Protein AF-A0A7S1T181-F1 (afdb_monomer_lite)

Organism: NCBI:txid63592

Foldseek 3Di:
DVVVVVVVVVVVVVVVVVLFVVLQVVLVVLVVVCVVVDDDDDAQGDDPLSSVQVVCLVVDPAAEHELALPCVCVVPVHASDPVCPVVPDPDPPPPPPNHDSPSVNVVVLVCLVVLSYWYAYPVGIGHDDDD

Sequence (131 aa):
MVAELHEQDLNVTAASNHLHFYANHLLTAFKTCLEKRSHVGHVDKATSGIKAVLTALHLCDHVSVYGVGDSTLESKDIPYQYFTLDGTWSGRVEVSSHHNLSLEEDFLHALARGGIIRHCRYSGCRGDPVA

Secondary structure (DSSP, 8-state):
-HHHHHHHHHHHHHHHHHHHHHHHHHHHHHHHHHHTTS---------HHHHHHHHHHHH-S--EEESSS-GGGGGTT--SSGGGTTSS--------TT--HHHHHHHHHHHHHTTS-EEEETTEEESPPP-

pLDDT: mean 76.49, std 14.34, range [48.84, 95.0]

Structure (mmCIF, N/CA/C/O backbone):
data_AF-A0A7S1T181-F1
#
_entry.id   AF-A0A7S1T181-F1
#
loop_
_atom_site.group_PDB
_atom_site.id
_atom_site.type_symbol
_atom_site.label_atom_id
_atom_site.label_alt_id
_atom_site.label_comp_id
_atom_site.label_asym_id
_atom_site.label_entity_id
_atom_site.label_seq_id
_atom_site.pdbx_PDB_ins_code
_atom_site.Cartn_x
_atom_site.Cartn_y
_atom_site.Cartn_z
_atom_site.occupancy
_atom_site.B_iso_or_equiv
_atom_site.auth_seq_id
_atom_site.auth_comp_id
_atom_site.auth_asym_id
_atom_site.auth_atom_id
_atom_site.pdbx_PDB_model_num
ATOM 1 N N . MET A 1 1 ? -29.567 14.881 -17.543 1.00 51.78 1 MET A N 1
ATOM 2 C CA . MET A 1 1 ? -28.364 14.476 -18.302 1.00 51.78 1 MET A CA 1
ATOM 3 C C . MET A 1 1 ? -27.131 15.342 -18.045 1.00 51.78 1 MET A C 1
ATOM 5 O O . MET A 1 1 ? -26.206 14.805 -17.466 1.00 51.78 1 MET A O 1
ATOM 9 N N . VAL A 1 2 ? -27.060 16.638 -18.400 1.00 52.34 2 VAL A N 1
ATOM 10 C CA . VAL A 1 2 ? -25.822 17.433 -18.148 1.00 52.34 2 VAL A CA 1
ATOM 11 C C . VAL A 1 2 ? -25.602 17.741 -16.656 1.00 52.34 2 VAL A C 1
ATOM 13 O O . VAL A 1 2 ? -24.475 17.677 -16.181 1.00 52.34 2 VAL A O 1
ATOM 16 N N . ALA A 1 3 ? -26.672 18.013 -15.901 1.00 53.03 3 ALA A N 1
ATOM 17 C CA . ALA A 1 3 ? -26.587 18.267 -14.457 1.00 53.03 3 ALA A CA 1
ATOM 18 C C . ALA A 1 3 ? -26.209 17.010 -13.645 1.00 53.03 3 ALA A C 1
ATOM 20 O O . ALA A 1 3 ? -25.377 17.092 -12.752 1.00 53.03 3 ALA A O 1
ATOM 21 N N . GLU A 1 4 ? -26.748 15.841 -14.007 1.00 51.38 4 GLU A N 1
ATOM 22 C CA . GLU A 1 4 ? -26.439 14.562 -13.340 1.00 51.38 4 GLU A CA 1
ATOM 23 C C . GLU A 1 4 ? -24.983 14.129 -13.552 1.00 51.38 4 GLU A C 1
ATOM 25 O O . GLU A 1 4 ? -24.366 13.610 -12.628 1.00 51.38 4 GLU A O 1
ATOM 30 N N . LEU A 1 5 ? -24.410 14.385 -14.735 1.00 52.84 5 LEU A N 1
ATOM 31 C CA . LEU A 1 5 ? -22.983 14.158 -14.991 1.00 52.84 5 LEU A CA 1
ATOM 32 C C . LEU A 1 5 ? -22.108 15.082 -14.128 1.00 52.84 5 LEU A C 1
ATOM 34 O O . LEU A 1 5 ? -21.124 14.635 -13.551 1.00 52.84 5 LEU A O 1
ATOM 38 N N . HIS A 1 6 ? -22.508 16.347 -13.967 1.00 56.72 6 HIS A N 1
ATOM 39 C CA . HIS A 1 6 ? -21.776 17.315 -13.146 1.00 56.72 6 HIS A CA 1
ATOM 40 C C . HIS A 1 6 ? -21.811 16.967 -11.646 1.00 56.72 6 HIS A C 1
ATOM 42 O O . HIS A 1 6 ? -20.806 17.102 -10.952 1.00 56.72 6 HIS A O 1
ATOM 48 N N . GLU A 1 7 ? -22.951 16.490 -11.139 1.00 60.16 7 GLU A N 1
ATOM 49 C CA . GLU A 1 7 ? -23.082 16.024 -9.752 1.00 60.16 7 GLU A CA 1
ATOM 50 C C . GLU A 1 7 ? -22.307 14.723 -9.497 1.00 60.16 7 GLU A C 1
ATOM 52 O O . GLU A 1 7 ? -21.684 14.572 -8.444 1.00 60.16 7 GLU A O 1
ATOM 57 N N . GLN A 1 8 ? -22.292 13.798 -10.462 1.00 62.72 8 GLN A N 1
ATOM 58 C CA . GLN A 1 8 ? -21.472 12.586 -10.388 1.00 62.72 8 GLN A CA 1
ATOM 59 C C . GLN A 1 8 ? -19.974 12.923 -10.357 1.00 62.72 8 GLN A C 1
ATOM 61 O O . GLN A 1 8 ? -19.259 12.412 -9.493 1.00 62.72 8 GLN A O 1
ATOM 66 N N . ASP A 1 9 ? -19.509 13.840 -11.207 1.00 61.75 9 ASP A N 1
ATOM 67 C CA . ASP A 1 9 ? -18.106 14.270 -11.253 1.00 61.75 9 ASP A CA 1
ATOM 68 C C . ASP A 1 9 ? -17.659 14.978 -9.962 1.00 61.75 9 ASP A C 1
ATOM 70 O O . ASP A 1 9 ? -16.559 14.729 -9.449 1.00 61.75 9 ASP A O 1
ATOM 74 N N . LEU A 1 10 ? -18.523 15.819 -9.381 1.00 64.12 10 LEU A N 1
ATOM 75 C CA . LEU A 1 10 ? -18.271 16.472 -8.092 1.00 64.12 10 LEU A CA 1
ATOM 76 C C . LEU A 1 10 ? -18.182 15.452 -6.948 1.00 64.12 10 LEU A C 1
ATOM 78 O O . LEU A 1 10 ? -17.275 15.540 -6.116 1.00 64.12 10 LEU A O 1
ATOM 82 N N . ASN A 1 11 ? -19.062 14.448 -6.936 1.00 72.50 11 ASN A N 1
ATOM 83 C CA . ASN A 1 11 ? -19.061 13.396 -5.918 1.00 72.50 11 ASN A CA 1
ATOM 84 C C . ASN A 1 11 ? -17.826 12.490 -6.012 1.00 72.50 11 ASN A C 1
ATOM 86 O O . ASN A 1 11 ? -17.217 12.176 -4.987 1.00 72.50 11 ASN A O 1
ATOM 90 N N . VAL A 1 12 ? -17.406 12.115 -7.224 1.00 73.69 12 VAL A N 1
ATOM 91 C CA . VAL A 1 12 ? -16.187 11.317 -7.443 1.00 73.69 12 VAL A CA 1
ATOM 92 C C . VAL A 1 12 ? -14.943 12.105 -7.030 1.00 73.69 12 VAL A C 1
ATOM 94 O O . VAL A 1 12 ? -14.053 11.564 -6.370 1.00 73.69 12 VAL A O 1
ATOM 97 N N . THR A 1 13 ? -14.896 13.401 -7.343 1.00 73.94 13 THR A N 1
ATOM 98 C CA . THR A 1 13 ? -13.780 14.272 -6.950 1.00 73.94 13 THR A CA 1
ATOM 99 C C . THR A 1 13 ? -13.695 14.428 -5.430 1.00 73.94 13 THR A C 1
ATOM 101 O O . THR A 1 13 ? -12.613 14.293 -4.854 1.00 73.94 13 THR A O 1
ATOM 104 N N . ALA A 1 14 ? -14.823 14.654 -4.752 1.00 73.94 14 ALA A N 1
ATOM 105 C CA . ALA A 1 14 ? -14.867 14.748 -3.294 1.00 73.94 14 ALA A CA 1
ATOM 106 C C . ALA A 1 14 ? -14.449 13.431 -2.618 1.00 73.94 14 ALA A C 1
ATOM 108 O O . ALA A 1 14 ? -13.610 13.445 -1.715 1.00 73.94 14 ALA A O 1
ATOM 109 N N . ALA A 1 15 ? -14.956 12.288 -3.093 1.00 73.62 15 ALA A N 1
ATOM 110 C CA . ALA A 1 15 ? -14.571 10.970 -2.588 1.00 73.62 15 ALA A CA 1
ATOM 111 C C . ALA A 1 15 ? -13.069 10.695 -2.780 1.00 73.62 15 ALA A C 1
ATOM 113 O O . ALA A 1 15 ? -12.399 10.226 -1.858 1.00 73.62 15 ALA A O 1
ATOM 114 N N . SER A 1 16 ? -12.518 11.059 -3.942 1.00 78.44 16 SER A N 1
ATOM 115 C CA . SER A 1 16 ? -11.086 10.951 -4.236 1.00 78.44 16 SER A CA 1
ATOM 116 C C . SER A 1 16 ? -10.237 11.808 -3.289 1.00 78.44 16 SER A C 1
ATOM 118 O O . SER A 1 16 ? -9.252 11.327 -2.722 1.00 78.44 16 SER A O 1
ATOM 120 N N . ASN A 1 17 ? -10.653 13.052 -3.033 1.00 82.12 17 ASN A N 1
ATOM 121 C CA . ASN A 1 17 ? -9.968 13.951 -2.103 1.00 82.12 17 ASN A CA 1
ATOM 122 C C . ASN A 1 17 ? -10.024 13.445 -0.656 1.00 82.12 17 ASN A C 1
ATOM 124 O O . ASN A 1 17 ? -9.016 13.496 0.050 1.00 82.12 17 ASN A O 1
ATOM 128 N N . HIS A 1 18 ? -11.169 12.917 -0.217 1.00 84.81 18 HIS A N 1
ATOM 129 C CA . HIS A 1 18 ? -11.311 12.327 1.115 1.00 84.81 18 HIS A CA 1
ATOM 130 C C . HIS A 1 18 ? -10.419 11.099 1.288 1.00 84.81 18 HIS A C 1
ATOM 132 O O . HIS A 1 18 ? -9.701 11.005 2.283 1.00 84.81 18 HIS A O 1
ATOM 138 N N . LEU A 1 19 ? -10.397 10.197 0.305 1.00 86.00 19 LEU A N 1
ATOM 139 C CA . LEU A 1 19 ? -9.506 9.039 0.318 1.00 86.00 19 LEU A CA 1
ATOM 140 C C . LEU A 1 19 ? -8.036 9.469 0.341 1.00 86.00 19 LEU A C 1
ATOM 142 O O . LEU A 1 19 ? -7.235 8.901 1.081 1.00 86.00 19 LEU A O 1
ATOM 146 N N . HIS A 1 20 ? -7.677 10.493 -0.436 1.00 85.44 20 HIS A N 1
ATOM 147 C CA . HIS A 1 20 ? -6.326 11.043 -0.447 1.00 85.44 20 HIS A CA 1
ATOM 148 C C . HIS A 1 20 ? -5.917 11.574 0.928 1.00 85.44 20 HIS A C 1
ATOM 150 O O . HIS A 1 20 ? -4.848 11.223 1.430 1.00 85.44 20 HIS A O 1
ATOM 156 N N . PHE A 1 21 ? -6.770 12.395 1.542 1.00 87.19 21 PHE A N 1
ATOM 157 C CA . PHE A 1 21 ? -6.539 12.935 2.876 1.00 87.19 21 PHE A CA 1
ATOM 158 C C . PHE A 1 21 ? -6.414 11.818 3.916 1.00 87.19 21 PHE A C 1
ATOM 160 O O . PHE A 1 21 ? -5.452 11.800 4.680 1.00 87.19 21 PHE A O 1
ATOM 167 N N . TYR A 1 22 ? -7.341 10.859 3.904 1.00 88.62 22 TYR A N 1
ATOM 168 C CA . TYR A 1 22 ? -7.364 9.746 4.848 1.00 88.62 22 TYR A CA 1
ATOM 169 C C . TYR A 1 22 ? -6.118 8.862 4.737 1.00 88.62 22 TYR A C 1
ATOM 171 O O . TYR A 1 22 ? -5.468 8.582 5.744 1.00 88.62 22 TYR A O 1
ATOM 179 N N . ALA A 1 23 ? -5.732 8.482 3.516 1.00 89.19 23 ALA A N 1
ATOM 180 C CA . ALA A 1 23 ? -4.550 7.659 3.281 1.00 89.19 23 ALA A CA 1
ATOM 181 C C . ALA A 1 23 ? -3.265 8.350 3.757 1.00 89.19 23 ALA A C 1
ATOM 183 O O . ALA A 1 23 ? -2.448 7.734 4.443 1.00 89.19 23 ALA A O 1
ATOM 184 N N . ASN A 1 24 ? -3.105 9.641 3.450 1.00 87.75 24 ASN A N 1
ATOM 185 C CA . ASN A 1 24 ? -1.957 10.409 3.928 1.00 87.75 24 ASN A CA 1
ATOM 186 C C . ASN A 1 24 ? -1.974 10.533 5.454 1.00 87.75 24 ASN A C 1
ATOM 188 O O . ASN A 1 24 ? -0.944 10.330 6.085 1.00 87.75 24 ASN A O 1
ATOM 192 N N . HIS A 1 25 ? -3.136 10.814 6.053 1.00 89.81 25 HIS A N 1
ATOM 193 C CA . HIS A 1 25 ? -3.270 10.944 7.500 1.00 89.81 25 HIS A CA 1
ATOM 194 C C . HIS A 1 25 ? -2.870 9.657 8.230 1.00 89.81 25 HIS A C 1
ATOM 196 O O . HIS A 1 25 ? -2.111 9.717 9.198 1.00 89.81 25 HIS A O 1
ATOM 202 N N . LEU A 1 26 ? -3.314 8.493 7.743 1.00 89.38 26 LEU A N 1
ATOM 203 C CA . LEU A 1 26 ? -2.925 7.202 8.308 1.00 89.38 26 LEU A CA 1
ATOM 204 C C . LEU A 1 26 ? -1.422 6.943 8.188 1.00 89.38 26 LEU A C 1
ATOM 206 O O . LEU A 1 26 ? -0.803 6.546 9.175 1.00 89.38 26 LEU A O 1
ATOM 210 N N . LEU A 1 27 ? -0.817 7.200 7.023 1.00 87.06 27 LEU A N 1
ATOM 211 C CA . LEU A 1 27 ? 0.629 7.036 6.851 1.00 87.06 27 LEU A CA 1
ATOM 212 C C . LEU A 1 27 ? 1.426 8.003 7.731 1.00 87.06 27 LEU A C 1
ATOM 214 O O . LEU A 1 27 ? 2.419 7.595 8.330 1.00 87.06 27 LEU A O 1
ATOM 218 N N . THR A 1 28 ? 0.994 9.259 7.864 1.00 87.31 28 THR A N 1
ATOM 219 C CA . THR A 1 28 ? 1.622 10.227 8.771 1.00 87.31 28 THR A CA 1
ATOM 220 C C . THR A 1 28 ? 1.509 9.770 10.223 1.00 87.31 28 THR A C 1
ATOM 222 O O . THR A 1 28 ? 2.512 9.760 10.933 1.00 87.31 28 THR A O 1
ATOM 225 N N . ALA A 1 29 ? 0.328 9.335 10.669 1.00 87.62 29 ALA A N 1
ATOM 226 C CA . ALA A 1 29 ? 0.129 8.839 12.029 1.00 87.62 29 ALA A CA 1
ATOM 227 C C . ALA A 1 29 ? 0.982 7.591 12.312 1.00 87.62 29 ALA A C 1
ATOM 229 O O . ALA A 1 29 ? 1.618 7.491 13.366 1.00 87.62 29 ALA A O 1
ATOM 230 N N . PHE A 1 30 ? 1.045 6.662 11.354 1.00 88.56 30 PHE A N 1
ATOM 231 C CA . PHE A 1 30 ? 1.895 5.479 11.435 1.00 88.56 30 PHE A CA 1
ATOM 232 C C . PHE A 1 30 ? 3.378 5.857 11.506 1.00 88.56 3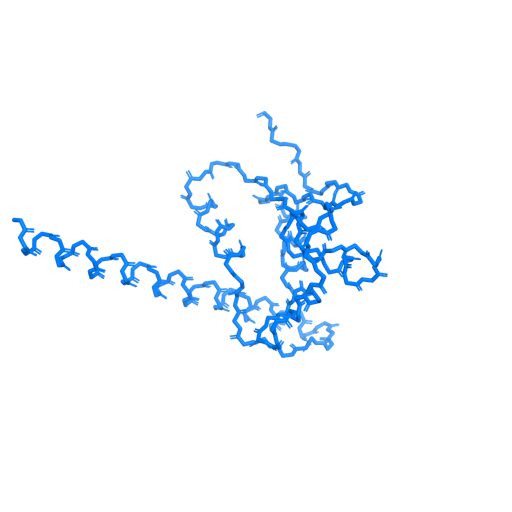0 PHE A C 1
ATOM 234 O O . PHE A 1 30 ? 4.083 5.394 12.404 1.00 88.56 30 PHE A O 1
ATOM 241 N N . LYS A 1 31 ? 3.833 6.772 10.643 1.00 85.94 31 LYS A N 1
ATOM 242 C CA . LYS A 1 31 ? 5.188 7.326 10.688 1.00 85.94 31 LYS A CA 1
ATOM 243 C C . LYS A 1 31 ? 5.502 7.932 12.049 1.00 85.94 31 LYS A C 1
ATOM 245 O O . LYS A 1 31 ? 6.518 7.579 12.624 1.00 85.94 31 LYS A O 1
ATOM 250 N N . THR A 1 32 ? 4.646 8.790 12.599 1.00 84.81 32 THR A N 1
ATOM 251 C CA . THR A 1 32 ? 4.879 9.395 13.921 1.00 84.81 32 THR A CA 1
ATOM 252 C C . THR A 1 32 ? 4.962 8.336 15.027 1.00 84.81 32 THR A C 1
ATOM 254 O O . THR A 1 32 ? 5.698 8.503 15.999 1.00 84.81 32 THR A O 1
ATOM 257 N N . CYS A 1 33 ? 4.240 7.219 14.896 1.00 83.00 33 CYS A N 1
ATOM 258 C CA . CYS A 1 33 ? 4.375 6.080 15.804 1.00 83.00 33 CYS A CA 1
ATOM 259 C C . CYS A 1 33 ? 5.739 5.381 15.659 1.00 83.00 33 CYS A C 1
ATOM 261 O O . CYS A 1 33 ? 6.361 5.034 16.666 1.00 83.00 33 CYS A O 1
ATOM 263 N N . LEU A 1 34 ? 6.222 5.217 14.425 1.00 80.81 34 LEU A N 1
ATOM 264 C CA . LEU A 1 34 ? 7.540 4.653 14.133 1.00 80.81 34 LEU A CA 1
ATOM 265 C C . LEU A 1 34 ? 8.694 5.592 14.497 1.00 80.81 34 LEU A C 1
ATOM 267 O O . LEU A 1 34 ? 9.710 5.109 14.981 1.00 80.81 34 LEU A O 1
ATOM 271 N N . GLU A 1 35 ? 8.546 6.908 14.342 1.00 77.81 35 GLU A N 1
ATOM 272 C CA . GLU A 1 35 ? 9.575 7.905 14.672 1.00 77.81 35 GLU A CA 1
ATOM 273 C C . GLU A 1 35 ? 9.913 7.929 16.163 1.00 77.81 35 GLU A C 1
ATOM 275 O O . GLU A 1 35 ? 11.051 8.170 16.555 1.00 77.81 35 GLU A O 1
ATOM 280 N N . LYS A 1 36 ? 8.946 7.566 17.012 1.00 69.56 36 LYS A N 1
ATOM 281 C CA . LYS A 1 36 ? 9.192 7.310 18.438 1.00 69.56 36 LYS A CA 1
ATOM 282 C C . LYS A 1 36 ? 10.107 6.101 18.686 1.00 69.56 36 LYS A C 1
ATOM 284 O O . LYS A 1 36 ? 10.514 5.884 19.823 1.00 69.56 36 LYS A O 1
ATOM 289 N N . ARG A 1 37 ? 10.383 5.287 17.662 1.00 59.38 37 ARG A N 1
ATOM 290 C CA . ARG A 1 37 ? 11.145 4.030 17.723 1.00 59.38 37 ARG A CA 1
ATOM 291 C C . ARG A 1 37 ? 12.381 4.004 16.805 1.00 59.38 37 ARG A C 1
ATOM 293 O O . ARG A 1 37 ? 13.273 3.209 17.075 1.00 59.38 37 ARG A O 1
ATOM 300 N N . SER A 1 38 ? 12.449 4.822 15.748 1.00 56.28 38 SER A N 1
ATOM 301 C CA . SER A 1 38 ? 13.567 4.893 14.785 1.00 56.28 38 SER A CA 1
ATOM 302 C C . SER A 1 38 ? 13.500 6.167 13.925 1.00 56.28 38 SER A C 1
ATOM 304 O O . SER A 1 38 ? 12.439 6.761 13.809 1.00 56.28 38 SER A O 1
ATOM 306 N N . HIS A 1 39 ? 14.580 6.581 13.256 1.00 55.69 39 HIS A N 1
ATOM 307 C CA . HIS A 1 39 ? 14.505 7.651 12.251 1.00 55.69 39 HIS A CA 1
ATOM 308 C C . HIS A 1 39 ? 13.810 7.155 10.975 1.00 55.69 39 HIS A C 1
ATOM 310 O O . HIS A 1 39 ? 14.279 6.215 10.336 1.00 55.69 39 HIS A O 1
ATOM 316 N N . VAL A 1 40 ? 12.714 7.811 10.583 1.00 61.38 40 VAL A N 1
ATOM 317 C CA . VAL A 1 40 ? 11.964 7.510 9.354 1.00 61.38 40 VAL A CA 1
ATOM 318 C C . VAL A 1 40 ? 12.101 8.685 8.382 1.00 61.38 40 VAL A C 1
ATOM 320 O O . VAL A 1 40 ? 11.963 9.841 8.777 1.00 61.38 40 VAL A O 1
ATOM 323 N N . GLY A 1 41 ? 12.379 8.399 7.105 1.00 61.31 41 GLY A N 1
ATOM 324 C CA . GLY A 1 41 ? 12.524 9.411 6.048 1.00 61.31 41 GLY A CA 1
ATOM 325 C C . GLY A 1 41 ? 11.280 10.292 5.838 1.00 61.31 41 GLY A C 1
ATOM 326 O O . GLY A 1 41 ? 10.219 10.074 6.430 1.00 61.31 41 GLY A O 1
ATOM 327 N N . HIS A 1 42 ? 11.389 11.321 4.992 1.00 63.62 42 HIS A N 1
ATOM 328 C CA . HIS A 1 42 ? 10.264 12.212 4.676 1.00 63.62 42 HIS A CA 1
ATOM 329 C C . HIS A 1 42 ? 9.102 11.455 4.003 1.00 63.62 42 HIS A C 1
ATOM 331 O O . HIS A 1 42 ? 9.307 10.397 3.411 1.00 63.62 42 HIS A O 1
ATOM 337 N N . VAL A 1 43 ? 7.877 11.966 4.148 1.00 62.69 43 VAL A N 1
ATOM 338 C CA . VAL A 1 43 ? 6.665 11.411 3.523 1.00 62.69 43 VAL A CA 1
ATOM 339 C C . VAL A 1 43 ? 5.886 12.585 2.972 1.00 62.69 43 VAL A C 1
ATOM 341 O O . VAL A 1 43 ? 5.348 13.355 3.764 1.00 62.69 43 VAL A O 1
ATOM 344 N N . ASP A 1 44 ? 5.802 12.702 1.648 1.00 66.62 44 ASP A N 1
ATOM 345 C CA . ASP A 1 44 ? 4.918 13.702 1.053 1.00 66.62 44 ASP A CA 1
ATOM 346 C C . ASP A 1 44 ? 3.512 13.126 0.877 1.00 66.62 44 ASP A C 1
ATOM 348 O O . ASP A 1 44 ? 2.537 13.771 1.267 1.00 66.62 44 ASP A O 1
ATOM 352 N N . LYS A 1 45 ? 3.369 11.937 0.261 1.00 81.56 45 LYS A N 1
ATOM 353 C CA . LYS A 1 45 ? 2.051 11.394 -0.131 1.00 81.56 45 LYS A CA 1
ATOM 354 C C . LYS A 1 45 ? 2.008 9.865 -0.201 1.00 81.56 45 LYS A C 1
ATOM 356 O O . LYS A 1 45 ? 2.939 9.235 -0.694 1.00 81.56 45 LYS A O 1
ATOM 361 N N . ALA A 1 46 ? 0.860 9.295 0.165 1.00 86.44 46 ALA A N 1
ATOM 362 C CA . ALA A 1 46 ? 0.512 7.896 -0.064 1.00 86.44 46 ALA A CA 1
ATOM 363 C C . ALA A 1 46 ? 0.421 7.573 -1.564 1.00 86.44 46 ALA A C 1
ATOM 365 O O . ALA A 1 46 ? -0.209 8.318 -2.339 1.00 86.44 46 ALA A O 1
ATOM 366 N N . THR A 1 47 ? 0.971 6.429 -1.966 1.00 87.88 47 THR A N 1
ATOM 367 C CA . THR A 1 47 ? 0.816 5.882 -3.316 1.00 87.88 47 THR A CA 1
ATOM 368 C C . THR A 1 47 ? -0.642 5.532 -3.619 1.00 87.88 47 THR A C 1
ATOM 370 O O . THR A 1 47 ? -1.502 5.405 -2.739 1.00 87.88 47 THR A O 1
ATOM 373 N N . SER A 1 48 ? -0.948 5.374 -4.908 1.00 87.75 48 SER A N 1
ATOM 374 C CA . SER A 1 48 ? -2.223 4.798 -5.348 1.00 87.75 48 SER A CA 1
ATOM 375 C C . SER A 1 48 ? -2.433 3.383 -4.800 1.00 87.75 48 SER A C 1
ATOM 377 O O . SER A 1 48 ? -3.566 3.032 -4.488 1.00 87.75 48 SER A O 1
ATOM 379 N N . GLY A 1 49 ? -1.357 2.610 -4.612 1.00 89.88 49 GLY A N 1
ATOM 380 C CA . GLY A 1 49 ? -1.405 1.275 -4.018 1.00 89.88 49 GLY A CA 1
ATOM 381 C C . GLY A 1 49 ? -1.970 1.291 -2.599 1.00 89.88 49 GLY A C 1
ATOM 382 O O . GLY A 1 49 ? -2.931 0.580 -2.322 1.00 89.88 49 GLY A O 1
ATOM 383 N N . ILE A 1 50 ? -1.460 2.162 -1.720 1.00 92.38 50 ILE A N 1
ATOM 384 C CA . ILE A 1 50 ? -1.996 2.297 -0.354 1.00 92.38 50 ILE A CA 1
ATOM 385 C C . ILE A 1 50 ? -3.458 2.737 -0.359 1.00 92.38 50 ILE A C 1
ATOM 387 O O . ILE A 1 50 ? -4.269 2.180 0.378 1.00 92.38 50 ILE A O 1
ATOM 391 N N . LYS A 1 51 ? -3.825 3.695 -1.216 1.00 92.31 51 LYS A N 1
ATOM 392 C CA . LYS A 1 51 ? -5.222 4.137 -1.341 1.00 92.31 51 LYS A CA 1
ATOM 393 C C . LYS A 1 51 ? -6.135 2.982 -1.746 1.00 92.31 51 LYS A C 1
ATOM 395 O O . LYS A 1 51 ? -7.165 2.794 -1.112 1.00 92.31 51 LYS A O 1
ATOM 400 N N . ALA A 1 52 ? -5.731 2.181 -2.731 1.00 92.75 52 ALA A N 1
ATOM 401 C CA . ALA A 1 52 ? -6.492 1.015 -3.171 1.00 92.75 52 ALA A CA 1
ATOM 402 C C . ALA A 1 52 ? -6.645 -0.034 -2.059 1.00 92.75 52 ALA A C 1
ATOM 404 O O . ALA A 1 52 ? -7.741 -0.552 -1.867 1.00 92.75 52 ALA A O 1
ATOM 405 N N . VAL A 1 53 ? -5.584 -0.304 -1.288 1.00 94.00 53 VAL A N 1
ATOM 406 C CA . VAL A 1 53 ? -5.644 -1.220 -0.136 1.00 94.00 53 VAL A CA 1
ATOM 407 C C . VAL A 1 53 ? -6.629 -0.715 0.918 1.00 94.00 53 VAL A C 1
ATOM 409 O O . VAL A 1 53 ? -7.478 -1.476 1.372 1.00 94.00 53 VAL A O 1
ATOM 412 N N . LEU A 1 54 ? -6.558 0.568 1.283 1.00 92.81 54 LEU A N 1
ATOM 413 C CA . LEU A 1 54 ? -7.469 1.161 2.265 1.00 92.81 54 LEU A CA 1
ATOM 414 C C . LEU A 1 54 ? -8.920 1.152 1.776 1.00 92.81 54 LEU A C 1
ATOM 416 O O . LEU A 1 54 ? -9.818 0.830 2.544 1.00 92.81 54 LEU A O 1
ATOM 420 N N . THR A 1 55 ? -9.161 1.446 0.497 1.00 92.25 55 THR A N 1
ATOM 421 C CA . THR A 1 55 ? -10.499 1.320 -0.093 1.00 92.25 55 THR A CA 1
ATOM 422 C C . THR A 1 55 ? -10.995 -0.123 -0.050 1.00 92.25 55 THR A C 1
ATOM 424 O O . THR A 1 55 ? -12.127 -0.353 0.362 1.00 92.25 55 THR A O 1
ATOM 427 N N . ALA A 1 56 ? -10.160 -1.100 -0.414 1.00 93.19 56 ALA A N 1
ATOM 428 C CA . ALA A 1 56 ? -10.529 -2.513 -0.369 1.00 93.19 56 ALA A CA 1
ATOM 429 C C . ALA A 1 56 ? -10.886 -2.968 1.054 1.00 93.19 56 ALA A C 1
ATOM 431 O O . ALA A 1 56 ? -11.864 -3.683 1.231 1.00 93.19 56 ALA A O 1
ATOM 432 N N . LEU A 1 57 ? -10.171 -2.488 2.076 1.00 92.25 57 LEU A N 1
ATOM 433 C CA . LEU A 1 57 ? -10.469 -2.786 3.483 1.00 92.25 57 LEU A CA 1
ATOM 434 C C . LEU A 1 57 ? -11.837 -2.277 3.960 1.00 92.25 57 LEU A C 1
ATOM 436 O O . LEU A 1 57 ? -12.357 -2.776 4.952 1.00 92.25 57 LEU A O 1
ATOM 440 N N . HIS A 1 58 ? -12.428 -1.297 3.275 1.00 88.69 58 HIS A N 1
ATOM 441 C CA . HIS A 1 58 ? -13.786 -0.834 3.564 1.00 88.69 58 HIS A CA 1
ATOM 442 C C . HIS A 1 58 ? -14.870 -1.598 2.798 1.00 88.69 58 HIS A C 1
ATOM 444 O O . HIS A 1 58 ? -16.043 -1.487 3.147 1.00 88.69 58 HIS A O 1
ATOM 450 N N . LEU A 1 59 ? -14.500 -2.322 1.740 1.00 90.69 59 LEU A N 1
ATOM 451 C CA . LEU A 1 59 ? -15.439 -2.956 0.811 1.00 90.69 59 LEU A CA 1
ATOM 452 C C . LEU A 1 59 ? -15.412 -4.485 0.869 1.00 90.69 59 LEU A C 1
ATOM 454 O O . LEU A 1 59 ? -16.354 -5.122 0.404 1.00 90.69 59 LEU A O 1
ATOM 458 N N . CYS A 1 60 ? -14.337 -5.071 1.387 1.00 92.25 60 CYS A N 1
ATOM 459 C CA . CYS A 1 60 ? -14.088 -6.504 1.359 1.00 92.25 60 CYS A CA 1
ATOM 460 C C . CYS A 1 60 ? -13.872 -7.042 2.775 1.00 92.25 60 CYS A C 1
ATOM 462 O O . CYS A 1 60 ? -13.170 -6.424 3.571 1.00 92.25 60 CYS A O 1
ATOM 464 N N . ASP A 1 61 ? -14.391 -8.242 3.047 1.00 91.69 61 ASP A N 1
ATOM 465 C CA . ASP A 1 61 ? -14.145 -8.954 4.311 1.00 91.69 61 ASP A CA 1
ATOM 466 C C . ASP A 1 61 ? -12.682 -9.401 4.444 1.00 91.69 61 ASP A C 1
ATOM 468 O O . ASP A 1 61 ? -12.129 -9.495 5.540 1.00 91.69 61 ASP A O 1
ATOM 472 N N . HIS A 1 62 ? -12.040 -9.658 3.303 1.00 93.06 62 HIS A N 1
ATOM 473 C CA . HIS A 1 62 ? -10.672 -10.139 3.225 1.00 93.06 62 HIS A CA 1
ATOM 474 C C . HIS A 1 62 ? -9.911 -9.444 2.099 1.00 93.06 62 HIS A C 1
ATOM 476 O O . HIS A 1 62 ? -10.388 -9.356 0.967 1.00 93.06 62 HIS A O 1
ATOM 482 N N . VAL A 1 63 ? -8.692 -8.989 2.396 1.00 94.50 63 VAL A N 1
ATOM 483 C CA . VAL A 1 63 ? -7.844 -8.271 1.438 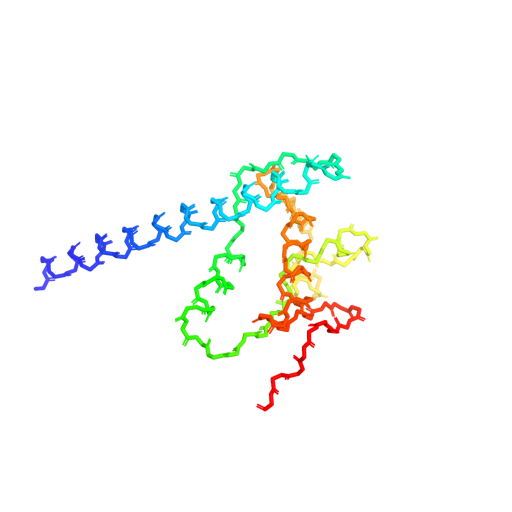1.00 94.50 63 VAL A CA 1
ATOM 484 C C . VAL A 1 63 ? -6.474 -8.933 1.358 1.00 94.50 63 VAL A C 1
ATOM 486 O O . VAL A 1 63 ? -5.747 -9.025 2.348 1.00 94.50 63 VAL A O 1
ATOM 489 N N . SER A 1 64 ? -6.111 -9.373 0.152 1.00 95.00 64 SER A N 1
ATOM 490 C CA . SER A 1 64 ? -4.761 -9.836 -0.179 1.00 95.00 64 SER A CA 1
ATOM 491 C C . SER A 1 64 ? -4.076 -8.832 -1.101 1.00 95.00 64 SER A C 1
ATOM 493 O O . SER A 1 64 ? -4.626 -8.445 -2.129 1.00 95.00 64 SER A O 1
ATOM 495 N N . VAL A 1 65 ? -2.871 -8.409 -0.732 1.00 93.81 65 VAL A N 1
ATOM 496 C CA . VAL A 1 65 ? -2.114 -7.344 -1.395 1.00 93.81 65 VAL A CA 1
ATOM 497 C C . VAL A 1 65 ? -0.879 -7.933 -2.064 1.00 93.81 65 VAL A C 1
ATOM 499 O O . VAL A 1 65 ? -0.076 -8.591 -1.404 1.00 93.81 65 VAL A O 1
ATOM 502 N N . TYR A 1 66 ? -0.706 -7.649 -3.354 1.00 90.31 66 TYR A N 1
ATOM 503 C CA . TYR A 1 66 ? 0.408 -8.121 -4.177 1.00 90.31 66 TYR A CA 1
ATOM 504 C C . TYR A 1 66 ? 1.069 -6.941 -4.889 1.00 90.31 66 TYR A C 1
ATOM 506 O O . TYR A 1 66 ? 0.371 -6.071 -5.404 1.00 90.31 66 TYR A O 1
ATOM 514 N N . GLY A 1 67 ? 2.404 -6.916 -4.942 1.00 83.94 67 GLY A N 1
ATOM 515 C CA . GLY A 1 67 ? 3.151 -5.930 -5.739 1.00 83.94 67 GLY A CA 1
ATOM 516 C C . GLY A 1 67 ? 3.045 -4.476 -5.255 1.00 83.94 67 GLY A C 1
ATOM 517 O O . GLY A 1 67 ? 3.318 -3.563 -6.027 1.00 83.94 67 GLY A O 1
ATOM 518 N N . VAL A 1 68 ? 2.645 -4.248 -3.999 1.00 85.38 68 VAL A N 1
ATOM 519 C CA . VAL A 1 68 ? 2.555 -2.912 -3.385 1.00 85.38 68 VAL A CA 1
ATOM 520 C C . VAL A 1 68 ? 3.550 -2.805 -2.237 1.00 85.38 68 VAL A C 1
ATOM 522 O O . VAL A 1 68 ? 3.600 -3.700 -1.387 1.00 85.38 68 VAL A O 1
ATOM 525 N N . GLY A 1 69 ? 4.303 -1.699 -2.207 1.00 73.75 69 GLY A N 1
ATOM 526 C CA . GLY A 1 69 ? 5.249 -1.388 -1.135 1.00 73.75 69 GLY A CA 1
ATOM 527 C C . GLY A 1 69 ? 6.320 -2.464 -0.973 1.00 73.75 69 GLY A C 1
ATOM 528 O O . GLY A 1 69 ? 6.565 -2.899 0.140 1.00 73.75 69 GLY A O 1
ATOM 529 N N . ASP A 1 70 ? 6.888 -2.981 -2.064 1.00 73.19 70 ASP A N 1
ATOM 530 C CA . ASP A 1 70 ? 8.005 -3.931 -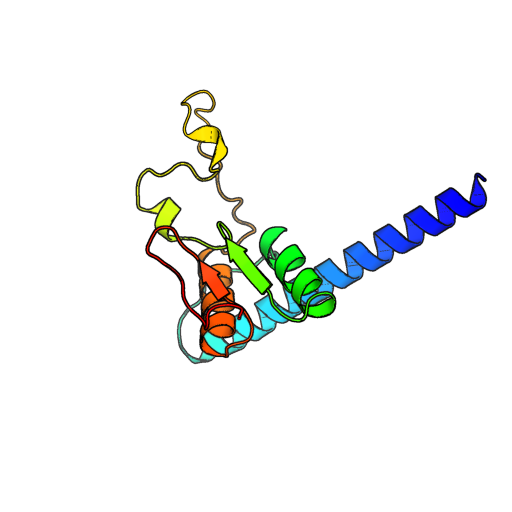1.992 1.00 73.19 70 ASP A CA 1
ATOM 531 C C . ASP A 1 70 ? 9.315 -3.181 -2.261 1.00 73.19 70 ASP A C 1
ATOM 533 O O . ASP A 1 70 ? 9.773 -3.095 -3.402 1.00 73.19 70 ASP A O 1
ATOM 537 N N . SER A 1 71 ? 9.914 -2.613 -1.207 1.00 65.75 71 SER A N 1
ATOM 538 C CA . SER A 1 71 ? 11.188 -1.887 -1.323 1.00 65.75 71 SER A CA 1
ATOM 539 C C . SER A 1 71 ? 12.347 -2.815 -1.704 1.00 65.75 71 SER A C 1
ATOM 541 O O . SER A 1 71 ? 13.380 -2.364 -2.196 1.00 65.75 71 SER A O 1
ATOM 543 N N . THR A 1 72 ? 12.183 -4.140 -1.562 1.00 63.16 72 THR A N 1
ATOM 544 C CA . THR A 1 72 ? 13.233 -5.099 -1.929 1.00 63.16 72 THR A CA 1
ATOM 545 C C . THR A 1 72 ? 13.488 -5.157 -3.435 1.00 63.16 72 THR A C 1
ATOM 547 O O . THR A 1 72 ? 14.581 -5.563 -3.841 1.00 63.16 72 THR A O 1
ATOM 550 N N . LEU A 1 73 ? 12.536 -4.694 -4.256 1.00 60.69 73 LEU A N 1
ATOM 551 C CA . LEU A 1 73 ? 12.703 -4.552 -5.704 1.00 60.69 73 LEU A CA 1
ATOM 552 C C . LEU A 1 73 ? 13.770 -3.510 -6.065 1.00 60.69 73 LEU A C 1
ATOM 554 O O . LEU A 1 73 ? 14.521 -3.729 -7.012 1.00 60.69 73 LEU A O 1
ATOM 558 N N . GLU A 1 74 ? 13.925 -2.449 -5.264 1.00 57.91 74 GLU A N 1
ATOM 559 C CA . GLU A 1 74 ? 14.948 -1.413 -5.486 1.00 57.91 74 GLU A CA 1
ATOM 560 C C . GLU A 1 74 ? 16.378 -1.966 -5.369 1.00 57.91 74 GLU A C 1
ATOM 562 O O . GLU A 1 74 ? 17.309 -1.437 -5.970 1.00 57.91 74 GLU A O 1
ATOM 567 N N . SER A 1 75 ? 16.558 -3.056 -4.616 1.00 57.66 75 SER A N 1
ATOM 568 C CA . SER A 1 75 ? 17.872 -3.635 -4.305 1.00 57.66 75 SER A CA 1
ATOM 569 C C . SER A 1 75 ? 18.310 -4.791 -5.214 1.00 57.66 75 SER A C 1
ATOM 571 O O . SER A 1 75 ? 19.445 -5.249 -5.098 1.00 57.66 75 SER A O 1
ATOM 573 N N . LYS A 1 76 ? 17.422 -5.315 -6.073 1.00 58.91 76 LYS A N 1
ATOM 574 C CA . LYS A 1 76 ? 17.608 -6.625 -6.732 1.00 58.91 76 LYS A CA 1
ATOM 575 C C . LYS A 1 76 ? 17.735 -6.590 -8.257 1.00 58.91 76 LYS A C 1
ATOM 577 O O . LYS A 1 76 ? 17.595 -7.638 -8.878 1.00 58.91 76 LYS A O 1
ATOM 582 N N . ASP A 1 77 ? 17.970 -5.425 -8.862 1.00 63.25 77 ASP A N 1
ATOM 583 C CA . ASP A 1 77 ? 17.902 -5.244 -10.325 1.00 63.25 77 ASP A CA 1
ATOM 584 C C . ASP A 1 77 ? 16.585 -5.784 -10.931 1.00 63.25 77 ASP A C 1
ATOM 586 O O . ASP A 1 77 ? 16.518 -6.155 -12.102 1.00 63.25 77 ASP A O 1
ATOM 590 N N . ILE A 1 78 ? 15.514 -5.843 -10.128 1.00 65.00 78 ILE A N 1
ATOM 591 C CA . ILE A 1 78 ? 14.187 -6.237 -10.595 1.00 65.00 78 ILE A CA 1
ATOM 592 C C . ILE A 1 78 ? 13.494 -4.965 -11.084 1.00 65.00 78 ILE A C 1
ATOM 594 O O . ILE A 1 78 ? 13.514 -3.954 -10.376 1.00 65.00 78 ILE A O 1
ATOM 598 N N . PRO A 1 79 ? 12.865 -4.978 -12.269 1.00 67.62 79 PRO A N 1
ATOM 599 C CA . PRO A 1 79 ? 12.145 -3.812 -12.743 1.00 67.62 79 PRO A CA 1
ATOM 600 C C . PRO A 1 79 ? 11.044 -3.380 -11.768 1.00 67.62 79 PRO A C 1
ATOM 602 O O . PRO A 1 79 ? 10.318 -4.209 -11.220 1.00 67.62 79 PRO A O 1
ATOM 605 N N . TYR A 1 80 ? 10.902 -2.064 -11.581 1.00 70.88 80 TYR A N 1
ATOM 606 C CA . TYR A 1 80 ? 9.918 -1.472 -10.666 1.00 70.88 80 TYR A CA 1
ATOM 607 C C . TYR A 1 80 ? 8.471 -1.876 -10.997 1.00 70.88 80 TYR A C 1
ATOM 609 O O . TYR A 1 80 ? 7.630 -2.005 -10.110 1.00 70.88 80 TYR A O 1
ATOM 617 N N . GLN A 1 81 ? 8.170 -2.092 -12.278 1.00 76.00 81 GLN A N 1
ATOM 618 C CA . GLN A 1 81 ? 6.854 -2.502 -12.753 1.00 76.00 81 GLN A CA 1
ATOM 619 C C . GLN A 1 81 ? 6.923 -3.910 -13.336 1.00 76.00 81 GLN A C 1
ATOM 621 O O . GLN A 1 81 ? 7.785 -4.220 -14.149 1.00 76.00 81 GLN A O 1
ATOM 626 N N . TYR A 1 82 ? 5.975 -4.769 -12.964 1.00 75.88 82 TYR A N 1
ATOM 627 C CA . TYR A 1 82 ? 5.983 -6.175 -13.382 1.00 75.88 82 TYR A CA 1
ATOM 628 C C . TYR A 1 82 ? 5.875 -6.367 -14.906 1.00 75.88 82 TYR A C 1
ATOM 630 O O . TYR A 1 82 ? 6.309 -7.385 -15.430 1.00 75.88 82 TYR A O 1
ATOM 638 N N . PHE A 1 83 ? 5.294 -5.411 -15.631 1.00 73.19 83 PHE A N 1
ATOM 639 C CA . PHE A 1 83 ? 5.091 -5.514 -17.077 1.00 73.19 83 PHE A CA 1
ATOM 640 C C . PHE A 1 83 ? 6.292 -5.028 -17.900 1.00 73.19 83 PHE A C 1
ATOM 642 O O . PHE A 1 83 ? 6.240 -5.088 -19.119 1.00 73.19 83 PHE A O 1
ATOM 649 N N . THR A 1 84 ? 7.378 -4.577 -17.263 1.00 69.00 84 THR A N 1
ATOM 650 C CA . THR A 1 84 ? 8.625 -4.202 -17.957 1.00 69.00 84 THR A CA 1
ATOM 651 C C . THR A 1 84 ? 9.661 -5.325 -17.980 1.00 69.00 84 THR A C 1
ATOM 653 O O . THR A 1 84 ? 10.768 -5.152 -18.489 1.00 69.00 84 THR A O 1
ATOM 656 N N . LEU A 1 85 ? 9.290 -6.505 -17.469 1.00 63.34 85 LEU A N 1
ATOM 657 C CA . LEU A 1 85 ? 10.106 -7.723 -17.480 1.00 63.34 85 LEU A CA 1
ATOM 658 C C . LEU A 1 85 ? 10.419 -8.241 -18.897 1.00 63.34 85 LEU A C 1
ATOM 660 O O . LEU A 1 85 ? 11.343 -9.033 -19.056 1.00 63.34 85 LEU A O 1
ATOM 664 N N . ASP A 1 86 ? 9.684 -7.803 -19.921 1.00 60.91 86 ASP A N 1
ATOM 665 C CA . ASP A 1 86 ? 9.878 -8.209 -21.320 1.00 60.91 86 ASP A CA 1
ATOM 666 C C . ASP A 1 86 ? 10.957 -7.398 -22.067 1.00 60.91 86 ASP A C 1
ATOM 668 O O . ASP A 1 86 ? 11.175 -7.596 -23.263 1.00 60.91 86 ASP A O 1
ATOM 672 N N . GLY A 1 87 ? 11.659 -6.494 -21.373 1.00 56.50 87 GLY A N 1
ATOM 673 C CA . GLY A 1 87 ? 12.754 -5.705 -21.938 1.00 56.50 87 GLY A CA 1
ATOM 674 C C . GLY A 1 87 ? 12.309 -4.586 -22.883 1.00 56.50 87 GLY A C 1
ATOM 675 O O . GLY A 1 87 ? 13.162 -3.893 -23.439 1.00 56.50 87 GLY A O 1
ATOM 676 N N . THR A 1 88 ? 11.000 -4.363 -23.053 1.00 57.38 88 THR A N 1
ATOM 677 C CA . THR A 1 88 ? 10.478 -3.300 -23.927 1.00 57.38 88 THR A CA 1
ATOM 678 C C . THR A 1 88 ? 10.552 -1.911 -23.296 1.00 57.38 88 THR A C 1
ATOM 680 O O . THR A 1 88 ? 10.484 -0.909 -24.010 1.00 57.38 88 THR A O 1
ATOM 683 N N . TRP A 1 89 ? 10.761 -1.823 -21.977 1.00 53.06 89 TRP A N 1
ATOM 684 C CA . TRP A 1 89 ? 10.865 -0.549 -21.273 1.00 53.06 89 TRP A CA 1
ATOM 685 C C . TRP A 1 89 ? 12.161 -0.450 -20.457 1.00 53.06 89 TRP A C 1
ATOM 687 O O . TRP A 1 89 ? 12.306 -1.039 -19.391 1.00 53.06 89 TRP A O 1
ATOM 697 N N . SER A 1 90 ? 13.110 0.349 -20.954 1.00 48.84 90 SER A N 1
ATOM 698 C CA . SER A 1 90 ? 14.406 0.636 -20.315 1.00 48.84 90 SER A CA 1
ATOM 699 C C . SER A 1 90 ? 14.361 1.802 -19.317 1.00 48.84 90 SER A C 1
ATOM 701 O O . SER A 1 90 ? 15.400 2.345 -18.937 1.00 48.84 90 SER A O 1
ATOM 703 N N . GLY A 1 91 ? 13.166 2.254 -18.936 1.00 49.00 91 GLY A N 1
ATOM 704 C CA . GLY A 1 91 ? 13.014 3.348 -17.991 1.00 49.00 91 GLY A CA 1
ATOM 705 C C . GLY A 1 91 ? 13.299 2.855 -16.581 1.00 49.00 91 GLY A C 1
ATOM 706 O O . GLY A 1 91 ? 12.507 2.095 -16.028 1.00 49.00 91 GLY A O 1
ATOM 707 N N . ARG A 1 92 ? 14.387 3.326 -15.957 1.00 49.22 92 ARG A N 1
ATOM 708 C CA . ARG A 1 92 ? 14.406 3.408 -14.494 1.00 49.22 92 ARG A CA 1
ATOM 709 C C . ARG A 1 92 ? 13.262 4.340 -14.127 1.00 49.22 92 ARG A C 1
ATOM 711 O O . ARG A 1 92 ? 13.358 5.544 -14.346 1.00 49.22 92 ARG A O 1
ATOM 718 N N . VAL A 1 93 ? 12.152 3.779 -13.660 1.00 52.94 93 VAL A N 1
ATOM 719 C CA . VAL A 1 93 ? 11.121 4.584 -13.020 1.00 52.94 93 VAL A CA 1
ATOM 720 C C . VAL A 1 93 ? 11.776 5.081 -11.744 1.00 52.94 93 VAL A C 1
ATOM 722 O O . VAL A 1 93 ? 11.948 4.317 -10.798 1.00 52.94 93 VAL A O 1
ATOM 725 N N . GLU A 1 94 ? 12.230 6.332 -11.754 1.00 53.03 94 GLU A N 1
ATOM 726 C CA . GLU A 1 94 ? 12.521 7.023 -10.510 1.00 53.03 94 GLU A CA 1
ATOM 727 C C . GLU A 1 94 ? 11.217 6.996 -9.722 1.00 53.03 94 GLU A C 1
ATOM 729 O O . GLU A 1 94 ? 10.226 7.628 -10.100 1.00 53.03 94 GLU A O 1
ATOM 734 N N . VAL A 1 95 ? 11.191 6.180 -8.667 1.00 56.12 95 VAL A N 1
ATOM 735 C CA . VAL A 1 95 ? 10.184 6.303 -7.625 1.00 56.12 95 VAL A CA 1
ATOM 736 C C . VAL A 1 95 ? 10.247 7.764 -7.219 1.00 56.12 95 VAL A C 1
ATOM 738 O O . VAL A 1 95 ? 11.286 8.234 -6.754 1.00 56.12 95 VAL A O 1
ATOM 741 N N . SER A 1 96 ? 9.189 8.513 -7.528 1.00 55.28 96 SER A N 1
ATOM 742 C CA . SER A 1 96 ? 9.204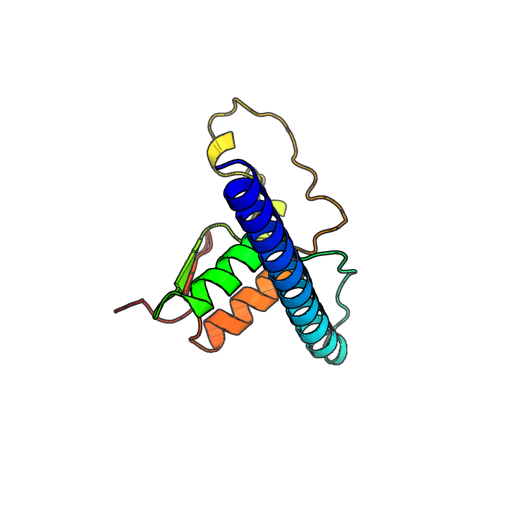 9.948 -7.300 1.00 55.28 96 SER A CA 1
ATOM 743 C C . SER A 1 96 ? 9.546 10.190 -5.832 1.00 55.28 96 SER A C 1
ATOM 745 O O . SER A 1 96 ? 9.034 9.504 -4.943 1.00 55.28 96 SER A O 1
ATOM 747 N N . SER A 1 97 ? 10.408 11.172 -5.569 1.00 59.47 97 SER A N 1
ATOM 748 C CA . SER A 1 97 ? 10.877 11.548 -4.225 1.00 59.47 97 SER A CA 1
ATOM 749 C C . SER A 1 97 ? 9.752 11.908 -3.238 1.00 59.47 97 SER A C 1
ATOM 751 O O . SER A 1 97 ? 10.008 12.159 -2.064 1.00 59.47 97 SER A O 1
ATOM 753 N N . HIS A 1 98 ? 8.505 11.913 -3.711 1.00 67.12 98 HIS A N 1
ATOM 754 C CA . HIS A 1 98 ? 7.284 12.178 -2.968 1.00 67.12 98 HIS A CA 1
ATOM 755 C C . HIS A 1 98 ? 6.694 10.943 -2.266 1.00 67.12 98 HIS A C 1
ATOM 757 O O . HIS A 1 98 ? 5.791 11.081 -1.434 1.00 67.12 98 HIS A O 1
ATOM 763 N N . HIS A 1 99 ? 7.164 9.737 -2.588 1.00 73.19 99 HIS A N 1
ATOM 764 C CA . HIS A 1 99 ? 6.692 8.498 -1.974 1.00 73.19 99 HIS A CA 1
ATOM 765 C C . HIS A 1 99 ? 7.785 7.863 -1.125 1.00 73.19 99 HIS A C 1
ATOM 767 O O . HIS A 1 99 ? 8.952 7.834 -1.498 1.00 73.19 99 HIS A O 1
ATOM 773 N N . ASN A 1 100 ? 7.390 7.319 0.023 1.00 79.75 100 ASN A N 1
ATOM 774 C CA . ASN A 1 100 ? 8.288 6.578 0.896 1.00 79.75 100 ASN A CA 1
ATOM 775 C C . ASN A 1 100 ? 7.869 5.108 0.894 1.00 79.75 100 ASN A C 1
ATOM 777 O O . ASN A 1 100 ? 7.090 4.675 1.743 1.00 79.75 100 ASN A O 1
ATOM 781 N N . LEU A 1 101 ? 8.351 4.357 -0.100 1.00 80.44 101 LEU A N 1
ATOM 782 C CA . LEU A 1 101 ? 7.946 2.963 -0.299 1.00 80.44 101 LEU A CA 1
ATOM 783 C C . LEU A 1 101 ? 8.355 2.061 0.866 1.00 80.44 101 LEU A C 1
ATOM 785 O O . LEU A 1 101 ? 7.612 1.141 1.190 1.00 80.44 101 LEU A O 1
ATOM 789 N N . SER A 1 102 ? 9.474 2.345 1.539 1.00 81.19 102 SER A N 1
ATOM 790 C CA . SER A 1 102 ? 9.868 1.623 2.754 1.00 81.19 102 SER A CA 1
ATOM 791 C C . SER A 1 102 ? 8.854 1.815 3.884 1.00 81.19 102 SER A C 1
ATOM 793 O O . SER A 1 102 ? 8.480 0.852 4.547 1.00 81.19 102 SER A O 1
ATOM 795 N N . LEU A 1 103 ? 8.356 3.039 4.090 1.00 84.62 103 LEU A N 1
ATOM 796 C CA . LEU A 1 103 ? 7.317 3.285 5.091 1.00 84.62 103 LEU A CA 1
ATOM 797 C C . LEU A 1 103 ? 6.002 2.592 4.724 1.00 84.62 103 LEU A C 1
ATOM 799 O O . LEU A 1 103 ? 5.330 2.038 5.594 1.00 84.62 103 LEU A O 1
ATOM 803 N N . GLU A 1 104 ? 5.609 2.656 3.454 1.00 88.19 104 GLU A N 1
ATOM 804 C CA . GLU A 1 104 ? 4.408 1.973 2.974 1.00 88.19 104 GLU A CA 1
ATOM 805 C C . GLU A 1 104 ? 4.527 0.454 3.136 1.00 88.19 104 GLU A C 1
ATOM 807 O O . GLU A 1 104 ? 3.563 -0.197 3.538 1.00 88.19 104 GLU A O 1
ATOM 812 N N . GLU A 1 105 ? 5.718 -0.103 2.909 1.00 87.88 105 GLU A N 1
ATOM 813 C CA . GLU A 1 105 ? 6.016 -1.502 3.198 1.00 87.88 105 GLU A CA 1
ATOM 814 C C . GLU A 1 105 ? 5.828 -1.826 4.680 1.00 87.88 105 GLU A C 1
ATOM 816 O O . GLU A 1 105 ? 5.117 -2.774 5.021 1.00 87.88 105 GLU A O 1
ATOM 821 N N . ASP A 1 106 ? 6.435 -1.034 5.566 1.00 88.31 106 ASP A N 1
ATOM 822 C CA . ASP A 1 106 ? 6.331 -1.224 7.012 1.00 88.31 106 ASP A CA 1
ATOM 823 C C . ASP A 1 106 ? 4.879 -1.138 7.487 1.00 88.31 106 ASP A C 1
ATOM 825 O O . ASP A 1 106 ? 4.455 -1.911 8.355 1.00 88.31 106 ASP A O 1
ATOM 829 N N . PHE A 1 107 ? 4.104 -0.232 6.890 1.00 91.00 107 PHE A N 1
ATOM 830 C CA . PHE A 1 107 ? 2.679 -0.083 7.148 1.00 91.00 107 PHE A CA 1
ATOM 831 C C . PHE A 1 107 ? 1.910 -1.344 6.744 1.00 91.00 107 PHE A C 1
ATOM 833 O O . PHE A 1 107 ? 1.194 -1.919 7.568 1.00 91.00 107 PHE A O 1
ATOM 840 N N . LEU A 1 108 ? 2.111 -1.845 5.522 1.00 92.56 108 LEU A N 1
ATOM 841 C CA . LEU A 1 108 ? 1.485 -3.084 5.050 1.00 92.56 108 LEU A CA 1
ATOM 842 C C . LEU A 1 108 ? 1.915 -4.298 5.885 1.00 92.56 108 LEU A C 1
ATOM 844 O O . LEU A 1 108 ? 1.087 -5.140 6.232 1.00 92.56 108 LEU A O 1
ATOM 848 N N . HIS A 1 109 ? 3.183 -4.374 6.296 1.00 90.75 109 HIS A N 1
ATOM 849 C CA . HIS A 1 109 ? 3.666 -5.425 7.197 1.00 90.75 109 HIS A CA 1
ATOM 850 C C . HIS A 1 109 ? 3.042 -5.336 8.586 1.00 90.75 109 HIS A C 1
ATOM 852 O O . HIS A 1 109 ? 2.860 -6.368 9.234 1.00 90.75 109 HIS A O 1
ATOM 858 N N . ALA A 1 110 ? 2.770 -4.134 9.093 1.00 91.06 110 ALA A N 1
ATOM 859 C CA . ALA A 1 110 ? 2.078 -3.958 10.364 1.00 91.06 110 ALA A CA 1
ATOM 860 C C . ALA A 1 110 ? 0.625 -4.442 10.265 1.00 91.06 110 ALA A C 1
ATOM 862 O O . ALA A 1 110 ? 0.192 -5.214 11.120 1.00 91.06 110 ALA A O 1
ATOM 863 N N . LEU A 1 111 ? -0.084 -4.082 9.190 1.00 92.56 111 LEU A N 1
ATOM 864 C CA . LEU A 1 111 ? -1.439 -4.574 8.923 1.00 92.56 111 LEU A CA 1
ATOM 865 C C . LEU A 1 111 ? -1.474 -6.101 8.777 1.00 92.56 111 LEU A C 1
ATOM 867 O O . LEU A 1 111 ? -2.332 -6.75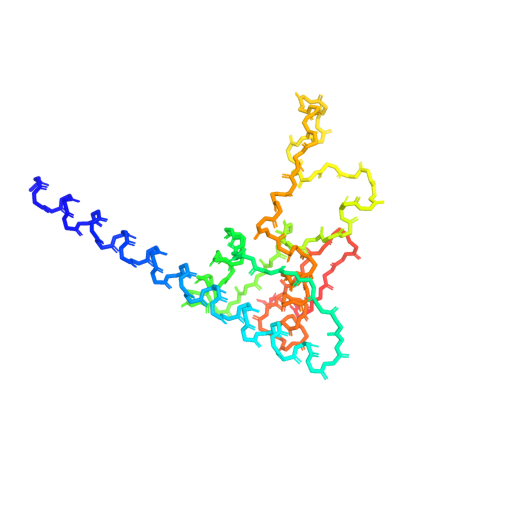6 9.368 1.00 92.56 111 LEU A O 1
ATOM 871 N N . ALA A 1 112 ? -0.509 -6.679 8.057 1.00 93.25 112 ALA A N 1
ATOM 872 C CA . ALA A 1 112 ? -0.415 -8.125 7.878 1.00 93.25 112 ALA A CA 1
ATOM 873 C C . ALA A 1 112 ? -0.118 -8.864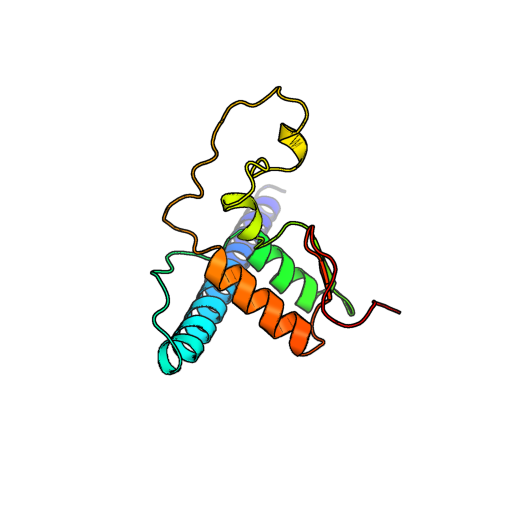 9.190 1.00 93.25 112 ALA A C 1
ATOM 875 O O . ALA A 1 112 ? -0.711 -9.903 9.468 1.00 93.25 112 ALA A O 1
ATOM 876 N N . ARG A 1 113 ? 0.763 -8.313 10.037 1.00 91.00 113 ARG A N 1
ATOM 877 C CA . ARG A 1 113 ? 1.023 -8.850 11.385 1.00 91.00 113 ARG A CA 1
ATOM 878 C C . ARG A 1 113 ? -0.194 -8.760 12.303 1.00 91.00 113 ARG A C 1
ATOM 880 O O . ARG A 1 113 ? -0.334 -9.599 13.183 1.00 91.00 113 ARG A O 1
ATOM 887 N N . GLY A 1 114 ? -1.045 -7.756 12.107 1.00 89.94 114 GLY A N 1
ATOM 888 C CA . GLY A 1 114 ? -2.309 -7.608 12.824 1.00 89.94 114 GLY A CA 1
ATOM 889 C C . GLY A 1 114 ? -3.446 -8.488 12.298 1.00 89.94 114 GLY A C 1
ATOM 890 O O . GLY A 1 114 ? -4.544 -8.395 12.832 1.00 89.94 114 GLY A O 1
ATOM 891 N N . GLY A 1 115 ? -3.219 -9.295 11.253 1.00 90.69 115 GLY A N 1
ATOM 892 C CA . GLY A 1 115 ? -4.258 -10.125 10.634 1.00 90.69 115 GLY A CA 1
ATOM 893 C C . GLY A 1 115 ? -5.296 -9.341 9.823 1.00 90.69 115 GLY A C 1
ATOM 894 O O . GLY A 1 115 ? -6.334 -9.889 9.475 1.00 90.69 115 GLY A O 1
ATOM 895 N N . ILE A 1 116 ? -5.036 -8.063 9.520 1.00 93.25 116 ILE A N 1
ATOM 896 C CA . ILE A 1 116 ? -5.976 -7.184 8.799 1.00 93.25 116 ILE A CA 1
ATOM 897 C C . ILE A 1 116 ? -5.920 -7.447 7.288 1.00 93.25 116 ILE A C 1
ATOM 899 O O . ILE A 1 116 ? -6.933 -7.389 6.598 1.00 93.25 116 ILE A O 1
ATOM 903 N N . ILE A 1 117 ? -4.726 -7.734 6.768 1.00 94.88 117 ILE A N 1
ATOM 904 C CA . ILE A 1 117 ? -4.506 -8.094 5.364 1.00 94.88 117 ILE A CA 1
ATOM 905 C C . ILE A 1 117 ? -3.610 -9.323 5.266 1.00 94.88 117 ILE A C 1
ATOM 907 O O . ILE A 1 117 ? -2.843 -9.631 6.178 1.00 94.88 117 ILE A O 1
ATOM 911 N N . ARG A 1 118 ? -3.606 -9.950 4.093 1.00 94.50 118 ARG A N 1
ATOM 912 C CA . ARG A 1 118 ? -2.499 -10.792 3.643 1.00 94.50 118 ARG A CA 1
ATOM 913 C C . ARG A 1 118 ? -1.607 -9.973 2.715 1.00 94.50 118 ARG A C 1
ATOM 915 O O . ARG A 1 118 ? -2.083 -9.451 1.715 1.00 94.50 118 ARG A O 1
ATOM 922 N N . HIS A 1 119 ? -0.316 -9.853 3.005 1.00 92.75 119 HIS A N 1
ATOM 923 C CA . HIS A 1 119 ? 0.632 -9.112 2.162 1.00 92.75 119 HIS A CA 1
ATOM 924 C C . HIS A 1 119 ? 1.640 -10.066 1.531 1.00 92.75 119 HIS A C 1
ATOM 926 O O . HIS A 1 119 ? 2.379 -10.755 2.234 1.00 92.75 119 HIS A O 1
ATOM 932 N N . CYS A 1 120 ? 1.660 -10.119 0.205 1.00 89.31 120 CYS A N 1
ATOM 933 C CA . CYS A 1 120 ? 2.500 -11.008 -0.580 1.00 89.31 120 CYS A CA 1
ATOM 934 C C . CYS A 1 120 ? 3.564 -10.222 -1.346 1.00 89.31 120 CYS A C 1
ATOM 936 O O . CYS A 1 120 ? 3.265 -9.339 -2.152 1.00 89.31 120 CYS A O 1
ATOM 938 N N . ARG A 1 121 ? 4.819 -10.597 -1.103 1.00 82.62 121 ARG A N 1
ATOM 939 C CA . ARG A 1 121 ? 6.016 -10.088 -1.780 1.00 82.62 121 ARG A CA 1
ATOM 940 C C . ARG A 1 121 ? 6.630 -11.189 -2.632 1.00 82.62 121 ARG A C 1
ATOM 942 O O . ARG A 1 121 ? 6.275 -12.360 -2.483 1.00 82.62 121 ARG A O 1
ATOM 949 N N . TYR A 1 122 ? 7.631 -10.843 -3.440 1.00 75.06 122 TYR A N 1
ATOM 950 C CA . TYR A 1 122 ? 8.395 -11.848 -4.192 1.00 75.06 122 TYR A CA 1
ATOM 951 C C . TYR A 1 122 ? 8.989 -12.942 -3.280 1.00 75.06 122 TYR A C 1
ATOM 953 O O . TYR A 1 122 ? 9.066 -14.108 -3.649 1.00 75.06 122 TYR A O 1
ATOM 961 N N . SER A 1 123 ? 9.372 -12.575 -2.052 1.00 75.31 123 SER A N 1
ATOM 962 C CA . SER A 1 123 ? 9.939 -13.496 -1.054 1.00 75.31 123 SER A CA 1
ATOM 963 C C . SER A 1 123 ? 8.912 -14.372 -0.318 1.00 75.31 123 SER A C 1
ATOM 965 O O . SER A 1 123 ? 9.310 -15.198 0.502 1.00 75.31 123 SER A O 1
ATOM 967 N N . GLY A 1 124 ? 7.611 -14.199 -0.575 1.00 84.44 124 GLY A N 1
ATOM 968 C CA . GLY A 1 124 ? 6.528 -14.933 0.083 1.00 84.44 124 GLY A CA 1
ATOM 969 C C . GLY A 1 124 ? 5.475 -14.026 0.724 1.00 84.44 124 GLY A C 1
ATOM 970 O O . GLY A 1 124 ? 5.546 -12.797 0.656 1.00 84.44 124 GLY A O 1
ATOM 971 N N . CYS A 1 125 ? 4.481 -14.649 1.360 1.00 88.69 125 CYS A N 1
ATOM 972 C CA . CYS A 1 125 ? 3.340 -13.958 1.963 1.00 88.69 125 CYS A CA 1
ATOM 973 C C . CYS A 1 125 ? 3.419 -13.892 3.492 1.00 88.69 125 CYS A C 1
ATOM 975 O O . CYS A 1 125 ? 3.942 -14.795 4.144 1.00 88.69 125 CYS A O 1
ATOM 977 N N . ARG A 1 126 ? 2.855 -12.823 4.053 1.00 88.75 126 ARG A N 1
ATOM 978 C CA . ARG A 1 126 ? 2.650 -12.589 5.487 1.00 88.75 126 ARG A CA 1
ATOM 979 C C . ARG A 1 126 ? 1.171 -12.332 5.766 1.00 88.75 126 ARG A C 1
ATOM 981 O O . ARG A 1 126 ? 0.471 -11.815 4.898 1.00 88.75 126 ARG A O 1
ATOM 988 N N . GLY A 1 127 ? 0.736 -12.643 6.983 1.00 85.50 127 GLY A N 1
ATOM 989 C CA . GLY A 1 127 ? -0.679 -12.642 7.357 1.00 85.50 127 GLY A CA 1
ATOM 990 C C . GLY A 1 127 ? -1.357 -13.962 6.994 1.00 85.50 127 GLY A C 1
ATOM 991 O O . GLY A 1 127 ? -0.828 -14.758 6.204 1.00 85.50 127 GLY A O 1
ATOM 992 N N . ASP A 1 128 ? -2.513 -14.204 7.598 1.00 77.75 128 ASP A N 1
ATOM 993 C CA . ASP A 1 128 ? -3.216 -15.469 7.431 1.00 77.75 128 ASP A CA 1
ATOM 994 C C . ASP A 1 128 ? -3.738 -15.633 5.994 1.00 77.75 128 ASP A C 1
ATOM 996 O O . ASP A 1 128 ? -3.962 -14.651 5.277 1.00 77.75 128 ASP A O 1
ATOM 1000 N N . PRO A 1 129 ? -3.836 -16.872 5.486 1.00 62.94 129 PRO A N 1
ATOM 1001 C CA . PRO A 1 129 ? -4.516 -17.132 4.228 1.00 62.94 129 PRO A CA 1
ATOM 1002 C C . PRO A 1 129 ? -5.974 -16.698 4.351 1.00 62.94 129 PRO A C 1
ATOM 1004 O O . PRO A 1 129 ? -6.609 -16.942 5.375 1.00 62.94 129 PRO A O 1
ATOM 1007 N N . VAL A 1 130 ? -6.503 -16.080 3.299 1.00 62.38 130 VAL A N 1
ATOM 1008 C CA . VAL A 1 130 ? -7.951 -15.913 3.181 1.00 62.38 130 VAL A CA 1
ATOM 1009 C C . VAL A 1 130 ? -8.541 -17.316 3.019 1.00 62.38 130 VAL A C 1
ATOM 1011 O O . VAL A 1 130 ? -8.082 -18.051 2.140 1.00 62.38 130 VAL A O 1
ATOM 1014 N N . ALA A 1 131 ? -9.439 -17.701 3.929 1.00 54.34 131 ALA A N 1
ATOM 1015 C CA . ALA A 1 131 ? -10.090 -19.011 3.959 1.00 54.34 131 ALA A CA 1
ATOM 1016 C C . ALA A 1 131 ? -11.101 -19.181 2.818 1.00 54.34 131 ALA A C 1
ATOM 1018 O O . ALA A 1 131 ? -11.716 -18.165 2.421 1.00 54.34 131 ALA A O 1
#

Radius of gyration: 16.9 Å; chains: 1; bounding box: 46×37×42 Å

InterPro domains:
  IPR001675 Glycosyl transferase family 29 [PF00777] (11-115)
  IPR038578 GT29-like superfamiliy [G3DSA:3.90.1480.20] (3-122)